Protein AF-A0A2V5PMT6-F1 (afdb_monomer_lite)

Structure (mmCIF, N/CA/C/O backbone):
data_AF-A0A2V5PMT6-F1
#
_entry.id   AF-A0A2V5PMT6-F1
#
loop_
_atom_site.group_PDB
_atom_site.id
_atom_site.type_symbol
_atom_site.label_atom_id
_atom_site.label_alt_id
_atom_site.label_comp_id
_atom_site.label_asym_id
_atom_site.label_entity_id
_atom_site.label_seq_id
_atom_site.pdbx_PDB_ins_code
_atom_site.Cartn_x
_atom_site.Cartn_y
_atom_site.Cartn_z
_atom_site.occupancy
_atom_site.B_iso_or_equiv
_atom_site.auth_seq_id
_atom_site.auth_comp_id
_atom_site.auth_asym_id
_atom_site.auth_atom_id
_atom_site.pdbx_PDB_model_num
ATOM 1 N N . MET A 1 1 ? 20.151 -0.245 22.322 1.00 43.69 1 MET A N 1
ATOM 2 C CA . MET A 1 1 ? 19.954 -0.162 20.865 1.00 43.69 1 MET A CA 1
ATOM 3 C C . MET A 1 1 ? 18.843 -1.142 20.573 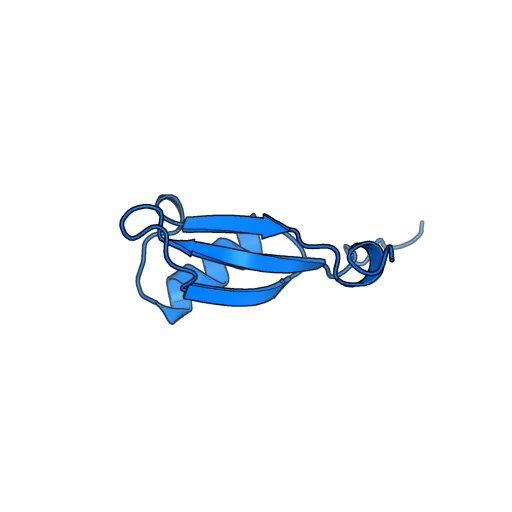1.00 43.69 1 MET A C 1
ATOM 5 O O . MET A 1 1 ? 19.115 -2.312 20.345 1.00 43.69 1 MET A O 1
ATOM 9 N N . GLU A 1 2 ? 17.599 -0.709 20.775 1.00 48.78 2 GLU A N 1
ATOM 10 C CA . GLU A 1 2 ? 16.469 -1.474 20.254 1.00 48.78 2 GLU A CA 1
ATOM 11 C C . GLU A 1 2 ? 16.683 -1.479 18.744 1.00 48.78 2 GLU A C 1
ATOM 13 O O . GLU A 1 2 ? 16.763 -0.421 18.125 1.00 48.78 2 GLU A O 1
ATOM 18 N N . SER A 1 3 ? 16.953 -2.648 18.167 1.00 53.59 3 SER A N 1
ATOM 19 C CA . SER A 1 3 ? 16.864 -2.794 16.724 1.00 53.59 3 SER A CA 1
ATOM 20 C C . SER A 1 3 ? 15.390 -2.592 16.409 1.00 53.59 3 SER A C 1
ATOM 22 O O . SER A 1 3 ? 14.599 -3.518 16.600 1.00 53.59 3 SER A O 1
ATOM 24 N N . GLU A 1 4 ? 15.013 -1.361 16.072 1.00 53.25 4 GLU A N 1
ATOM 25 C CA . GLU A 1 4 ? 13.668 -1.008 15.646 1.00 53.25 4 GLU A CA 1
ATOM 26 C C . GLU A 1 4 ? 13.380 -1.817 14.382 1.00 53.25 4 GLU A C 1
ATOM 28 O O . GLU A 1 4 ? 13.673 -1.404 13.264 1.00 53.25 4 GLU A O 1
ATOM 33 N N . PHE A 1 5 ? 12.856 -3.031 14.558 1.00 58.28 5 PHE A N 1
ATOM 34 C CA . PHE A 1 5 ? 11.998 -3.622 13.553 1.00 58.28 5 PHE A CA 1
ATOM 35 C C . PHE A 1 5 ? 10.898 -2.592 13.354 1.00 58.28 5 PHE A C 1
ATOM 37 O O . PHE A 1 5 ? 10.059 -2.407 14.236 1.00 58.28 5 PHE A O 1
ATOM 44 N N . GLU A 1 6 ? 11.006 -1.846 12.260 1.00 68.94 6 GLU A N 1
ATOM 45 C CA . GLU A 1 6 ? 10.066 -0.810 11.869 1.00 68.94 6 GLU A CA 1
ATOM 46 C C . GLU A 1 6 ? 8.661 -1.401 12.021 1.00 68.94 6 GLU A C 1
ATOM 48 O O . GLU A 1 6 ? 8.339 -2.429 11.415 1.00 68.94 6 GLU A O 1
ATOM 53 N N . LYS A 1 7 ? 7.888 -0.866 12.976 1.00 83.50 7 LYS A N 1
ATOM 54 C CA . LYS A 1 7 ? 6.629 -1.480 13.404 1.00 83.50 7 LYS A CA 1
ATOM 55 C C . LYS A 1 7 ? 5.739 -1.646 12.173 1.00 83.50 7 LYS A C 1
ATOM 57 O O . LYS A 1 7 ? 5.458 -0.660 11.496 1.00 83.50 7 LYS A O 1
ATOM 62 N N . MET A 1 8 ? 5.293 -2.876 11.913 1.00 90.31 8 MET A N 1
ATOM 63 C CA . MET A 1 8 ? 4.345 -3.150 10.835 1.00 90.31 8 MET A CA 1
ATOM 64 C C . MET A 1 8 ? 3.080 -2.316 11.044 1.00 90.31 8 MET A C 1
ATOM 66 O O . MET A 1 8 ? 2.547 -2.227 12.155 1.00 90.31 8 MET A O 1
ATOM 70 N N . LYS A 1 9 ? 2.625 -1.688 9.967 1.00 92.69 9 LYS A N 1
ATOM 71 C CA . LYS A 1 9 ? 1.470 -0.794 9.920 1.00 92.69 9 LYS A CA 1
ATOM 72 C C . LYS A 1 9 ? 0.529 -1.265 8.829 1.00 92.69 9 LYS A C 1
ATOM 74 O O . LYS A 1 9 ? 0.980 -1.743 7.793 1.00 92.69 9 LYS A O 1
ATOM 79 N N . THR A 1 10 ? -0.772 -1.118 9.040 1.00 94.81 10 THR A N 1
ATOM 80 C CA . THR A 1 10 ? -1.750 -1.442 7.998 1.00 94.81 10 THR A CA 1
ATOM 81 C C . THR A 1 10 ? -1.888 -0.258 7.051 1.00 94.81 10 THR A C 1
ATOM 83 O O . THR A 1 10 ? -2.098 0.868 7.495 1.00 94.81 10 THR A O 1
ATOM 86 N N . PHE A 1 11 ? -1.796 -0.513 5.749 1.00 96.56 11 PHE A N 1
ATOM 87 C CA . PHE A 1 11 ? -2.018 0.487 4.711 1.00 96.56 11 PHE A CA 1
ATOM 88 C C . PHE A 1 11 ? -3.166 0.078 3.795 1.00 96.56 11 PHE A C 1
ATOM 90 O O . PHE A 1 11 ? -3.264 -1.087 3.404 1.00 96.56 11 PHE A O 1
ATOM 97 N N . ILE A 1 12 ? -3.986 1.052 3.401 1.00 97.12 12 ILE A N 1
ATOM 98 C CA . ILE A 1 12 ? -4.841 0.956 2.214 1.00 97.12 12 ILE A CA 1
ATOM 99 C C . ILE A 1 12 ? -4.116 1.678 1.079 1.00 97.12 12 ILE A C 1
ATOM 101 O O . ILE A 1 12 ? -3.705 2.829 1.232 1.00 97.12 12 ILE A O 1
ATOM 105 N N . VAL A 1 13 ? -3.947 1.009 -0.060 1.00 97.62 13 VAL A N 1
ATOM 106 C CA . VAL A 1 13 ? -3.374 1.612 -1.265 1.00 97.62 13 VAL A CA 1
ATOM 107 C C . VAL A 1 13 ? -4.480 1.887 -2.269 1.00 97.62 13 VAL A C 1
ATOM 109 O O . VAL A 1 13 ? -5.243 0.986 -2.618 1.00 97.62 13 VAL A O 1
ATOM 112 N N . TYR A 1 14 ? -4.537 3.120 -2.756 1.00 98.19 14 TYR A N 1
ATOM 113 C CA . TYR A 1 14 ? -5.493 3.593 -3.747 1.00 98.19 14 TYR A CA 1
ATOM 114 C C . TYR A 1 14 ? -4.793 3.914 -5.058 1.00 98.19 14 TYR A C 1
ATOM 116 O O . TYR A 1 14 ? -3.687 4.457 -5.060 1.00 98.19 14 TYR A O 1
ATOM 124 N N . ASP A 1 15 ? -5.479 3.649 -6.162 1.00 97.25 15 ASP A N 1
ATOM 125 C CA . ASP A 1 15 ? -5.132 4.221 -7.457 1.00 97.25 15 ASP A CA 1
ATOM 126 C C . ASP A 1 15 ? -5.602 5.682 -7.520 1.00 97.25 15 ASP A C 1
ATOM 128 O O . ASP A 1 15 ? -6.766 6.000 -7.252 1.00 97.25 15 ASP A O 1
ATOM 132 N N . LEU A 1 16 ? -4.685 6.592 -7.849 1.00 95.56 16 LEU A N 1
ATOM 133 C CA . LEU A 1 16 ? -4.974 8.018 -7.944 1.00 95.56 16 LEU A CA 1
ATOM 134 C C . LEU A 1 16 ? -5.896 8.362 -9.113 1.00 95.56 16 LEU A C 1
ATOM 136 O O . LEU A 1 16 ? -6.587 9.381 -9.005 1.00 95.56 16 LEU A O 1
ATOM 140 N N . ASP A 1 17 ? -5.937 7.553 -10.169 1.00 93.31 17 ASP A N 1
ATOM 141 C CA . ASP A 1 17 ? -6.781 7.810 -11.336 1.00 93.31 17 ASP A CA 1
ATOM 142 C C . ASP A 1 17 ? -8.239 7.444 -11.040 1.00 93.31 17 ASP A C 1
ATOM 144 O O . ASP A 1 17 ? -9.139 8.277 -11.174 1.00 93.31 17 ASP A O 1
ATOM 148 N N . SER A 1 18 ? -8.483 6.218 -10.568 1.00 93.00 18 SER A N 1
ATOM 14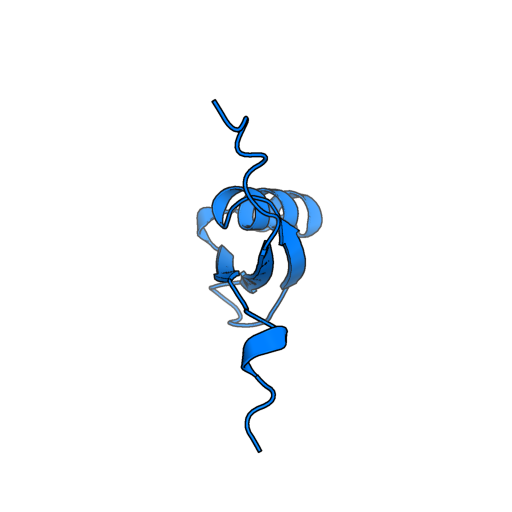9 C CA . SER A 1 18 ? -9.837 5.743 -10.252 1.00 93.00 18 SER A CA 1
ATOM 150 C C . SER A 1 18 ? -10.355 6.169 -8.876 1.00 93.00 18 SER A C 1
ATOM 152 O O . SER A 1 18 ? -11.562 6.109 -8.641 1.00 93.00 18 SER A O 1
ATOM 154 N N . LYS A 1 19 ? -9.471 6.590 -7.961 1.00 91.38 19 LYS A N 1
ATOM 155 C CA . LYS A 1 19 ? -9.768 6.811 -6.530 1.00 91.38 19 LYS A CA 1
ATOM 156 C C . LYS A 1 19 ? -10.302 5.565 -5.813 1.00 91.38 19 LYS A C 1
ATOM 158 O O . LYS A 1 19 ? -10.919 5.683 -4.756 1.00 91.38 19 LYS A O 1
ATOM 163 N N . MET A 1 20 ? -10.058 4.378 -6.367 1.00 95.44 20 MET A N 1
ATOM 164 C CA . MET A 1 20 ? -10.498 3.106 -5.798 1.00 95.44 20 MET A CA 1
ATOM 165 C C . MET A 1 20 ? -9.359 2.425 -5.028 1.00 95.44 20 MET A C 1
ATOM 167 O O . MET A 1 20 ? -8.198 2.532 -5.436 1.00 95.44 20 MET A O 1
ATOM 171 N N . PRO A 1 21 ? -9.660 1.707 -3.929 1.00 96.56 21 PRO A N 1
ATOM 172 C CA . PRO A 1 21 ? -8.664 0.895 -3.246 1.00 96.56 21 PRO A CA 1
ATOM 173 C C . PRO A 1 21 ? -8.258 -0.281 -4.139 1.00 96.56 21 PRO A C 1
ATOM 175 O O . PRO A 1 21 ? -9.108 -0.992 -4.676 1.00 96.56 21 PRO A O 1
ATOM 178 N N . VAL A 1 22 ? -6.953 -0.489 -4.279 1.00 97.00 22 VAL A N 1
ATOM 179 C CA . VAL A 1 22 ? -6.364 -1.554 -5.103 1.00 97.00 22 VAL A CA 1
ATOM 180 C C . VAL A 1 22 ? -5.607 -2.593 -4.277 1.00 97.00 22 VAL A C 1
ATOM 182 O O . VAL A 1 22 ? -5.431 -3.718 -4.735 1.00 97.00 22 VAL A O 1
ATOM 185 N N . ALA A 1 23 ? -5.191 -2.253 -3.052 1.00 96.31 23 ALA A N 1
ATOM 186 C CA . ALA A 1 23 ? -4.585 -3.194 -2.113 1.00 96.31 23 ALA A CA 1
ATOM 187 C C . ALA A 1 23 ? -4.834 -2.780 -0.654 1.00 96.31 23 ALA A C 1
ATOM 189 O O . ALA A 1 23 ? -4.995 -1.598 -0.354 1.00 96.31 23 ALA A O 1
ATOM 190 N N . VAL A 1 24 ? -4.824 -3.754 0.259 1.00 95.50 24 VAL A N 1
ATOM 191 C CA . VAL A 1 24 ? -4.780 -3.521 1.709 1.00 95.50 24 VAL A CA 1
ATOM 192 C C . VAL A 1 24 ? -3.849 -4.539 2.357 1.00 95.50 24 VAL A C 1
ATOM 194 O O . VAL A 1 24 ? -3.844 -5.705 1.958 1.00 95.50 24 VAL A O 1
ATOM 197 N N . GLY A 1 25 ? -3.055 -4.121 3.338 1.00 93.19 25 GLY A N 1
ATOM 198 C CA . GLY A 1 25 ? -2.184 -5.047 4.057 1.00 93.19 25 GLY A CA 1
ATOM 199 C C . GLY A 1 25 ? -1.169 -4.377 4.968 1.00 93.19 25 GLY A C 1
ATOM 200 O O . GLY A 1 25 ? -1.020 -3.156 4.976 1.00 93.19 25 GLY A O 1
ATOM 201 N N . GLU A 1 26 ? -0.472 -5.204 5.741 1.00 94.69 26 GLU A N 1
ATOM 202 C CA . GLU A 1 26 ? 0.588 -4.762 6.642 1.00 94.69 26 GLU A CA 1
ATOM 203 C C . GLU A 1 26 ? 1.901 -4.548 5.889 1.00 94.69 26 GLU A C 1
ATOM 205 O O . GLU A 1 26 ? 2.330 -5.406 5.116 1.00 94.69 26 GLU A O 1
ATOM 210 N N . GLN A 1 27 ? 2.535 -3.399 6.114 1.00 94.94 27 GLN A N 1
ATOM 211 C CA . GLN A 1 27 ? 3.836 -3.038 5.559 1.00 94.94 27 GLN A CA 1
ATOM 212 C C . GLN A 1 27 ? 4.645 -2.209 6.554 1.00 94.94 27 GLN A C 1
ATOM 214 O O . GLN A 1 27 ? 4.106 -1.620 7.492 1.00 94.94 27 GLN A O 1
ATOM 219 N N . VAL A 1 28 ? 5.954 -2.139 6.321 1.00 93.06 28 VAL A N 1
ATOM 220 C CA . VAL A 1 28 ? 6.877 -1.334 7.138 1.00 93.06 28 VAL A CA 1
ATOM 221 C C . VAL A 1 28 ? 6.756 0.167 6.848 1.00 93.06 28 VAL A C 1
ATOM 223 O O . VAL A 1 28 ? 6.956 0.993 7.732 1.00 93.06 28 VAL A O 1
ATOM 226 N N . SER A 1 29 ? 6.362 0.536 5.622 1.00 95.12 29 SER A N 1
ATOM 227 C CA . SER A 1 29 ? 6.224 1.931 5.202 1.00 95.12 29 SER A CA 1
ATOM 228 C C . SER A 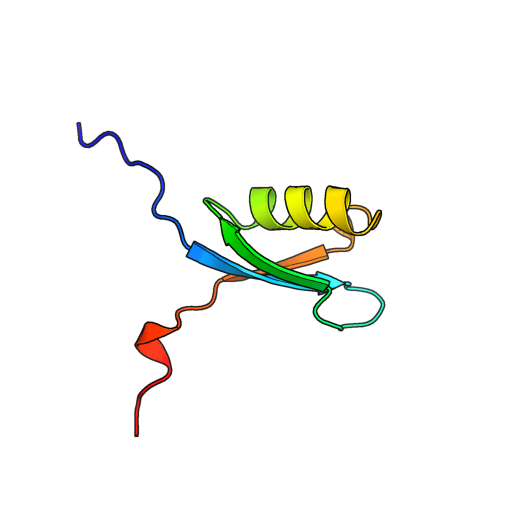1 29 ? 5.213 2.111 4.062 1.00 95.12 29 SER A C 1
ATOM 230 O O . SER A 1 29 ? 4.874 1.169 3.341 1.00 95.12 29 SER A O 1
ATOM 232 N N . ALA A 1 30 ? 4.785 3.360 3.851 1.00 96.19 30 ALA A N 1
ATOM 233 C CA . ALA A 1 30 ? 3.931 3.744 2.728 1.00 96.19 30 ALA A CA 1
ATOM 234 C C . ALA A 1 30 ? 4.611 3.524 1.363 1.00 96.19 30 ALA A C 1
ATOM 236 O O . ALA A 1 30 ? 3.941 3.221 0.378 1.00 96.19 30 ALA A O 1
ATOM 237 N N . GLU A 1 31 ? 5.936 3.681 1.291 1.00 96.94 31 GLU A N 1
ATOM 238 C CA . GLU A 1 31 ? 6.710 3.429 0.072 1.00 96.94 31 GLU A CA 1
ATOM 239 C C . GLU A 1 31 ? 6.676 1.945 -0.288 1.00 96.94 31 GLU A C 1
ATOM 241 O O . GLU A 1 31 ? 6.295 1.591 -1.402 1.00 96.94 31 GLU A O 1
ATOM 246 N N . THR A 1 32 ? 6.954 1.075 0.685 1.00 95.81 32 THR A N 1
ATOM 247 C CA . THR A 1 32 ? 6.891 -0.378 0.493 1.00 95.81 32 THR A CA 1
ATOM 248 C C . THR A 1 32 ? 5.479 -0.830 0.116 1.00 95.81 32 THR A C 1
ATOM 250 O O . THR A 1 32 ? 5.320 -1.665 -0.771 1.00 95.81 32 THR A O 1
ATOM 253 N N . ALA A 1 33 ? 4.439 -0.233 0.710 1.00 96.94 33 ALA A N 1
ATOM 254 C CA . ALA A 1 33 ? 3.052 -0.509 0.340 1.00 96.94 33 ALA A CA 1
ATOM 255 C C . ALA A 1 33 ? 2.741 -0.155 -1.121 1.00 96.94 33 ALA A C 1
ATOM 257 O O . ALA A 1 33 ? 2.140 -0.970 -1.826 1.00 96.94 33 ALA A O 1
ATOM 258 N N . ARG A 1 34 ? 3.186 1.013 -1.606 1.00 97.94 34 ARG A N 1
ATOM 259 C CA . ARG A 1 34 ? 3.030 1.390 -3.022 1.00 97.94 34 ARG A CA 1
ATOM 260 C C . ARG A 1 34 ? 3.815 0.466 -3.944 1.00 97.94 34 ARG A C 1
ATOM 262 O O . ARG A 1 34 ? 3.248 0.021 -4.936 1.00 97.94 34 ARG A O 1
ATOM 269 N N . TYR A 1 35 ? 5.059 0.133 -3.603 1.00 97.25 35 TYR A N 1
ATOM 270 C CA . TYR A 1 35 ? 5.878 -0.809 -4.372 1.00 97.25 35 TYR A CA 1
ATOM 271 C C . TYR A 1 35 ? 5.184 -2.169 -4.519 1.00 97.25 35 TYR A C 1
ATOM 273 O O . TYR A 1 35 ? 4.979 -2.657 -5.631 1.00 97.25 35 TYR A O 1
ATOM 281 N N . CYS A 1 36 ? 4.736 -2.763 -3.409 1.00 96.31 36 CYS A N 1
ATOM 282 C CA . CYS A 1 36 ? 4.041 -4.050 -3.434 1.00 96.31 36 CYS A CA 1
ATOM 283 C C . CYS A 1 36 ? 2.736 -3.991 -4.243 1.00 96.31 36 CYS A C 1
ATOM 285 O O . CYS A 1 36 ? 2.461 -4.900 -5.029 1.00 96.31 36 CYS A O 1
ATOM 287 N N . ALA A 1 37 ? 1.949 -2.923 -4.092 1.00 97.12 37 ALA A N 1
ATOM 288 C CA . ALA A 1 37 ? 0.723 -2.731 -4.863 1.00 97.12 37 ALA A CA 1
ATOM 289 C C . ALA A 1 37 ? 1.002 -2.522 -6.362 1.00 97.12 37 ALA A C 1
ATOM 291 O O . ALA A 1 37 ? 0.277 -3.064 -7.194 1.00 97.12 37 ALA A O 1
ATOM 292 N N . SER A 1 38 ? 2.071 -1.809 -6.716 1.00 97.69 38 SER A N 1
ATOM 293 C CA . SER A 1 38 ? 2.530 -1.629 -8.099 1.00 97.69 38 SER A CA 1
ATOM 294 C C . SER A 1 38 ? 2.877 -2.964 -8.749 1.00 97.69 38 SER A C 1
ATOM 296 O O . SER A 1 38 ? 2.358 -3.289 -9.816 1.00 97.69 38 SER A O 1
ATOM 298 N N . VAL A 1 39 ? 3.651 -3.807 -8.060 1.00 96.81 39 VAL A N 1
ATOM 299 C CA . VAL A 1 39 ? 3.992 -5.155 -8.543 1.00 96.81 39 VAL A CA 1
ATOM 300 C C . VAL A 1 39 ? 2.742 -6.024 -8.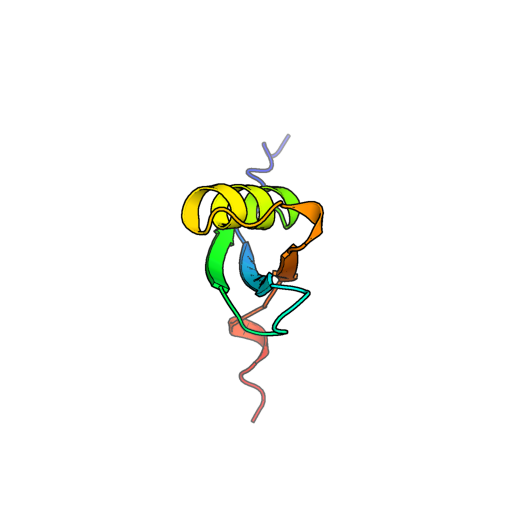732 1.00 96.81 39 VAL A C 1
ATOM 302 O O . VAL A 1 39 ? 2.660 -6.770 -9.705 1.00 96.81 39 VAL A O 1
ATOM 305 N N . ALA A 1 40 ? 1.759 -5.925 -7.833 1.00 95.56 40 ALA A N 1
ATOM 306 C CA . ALA A 1 40 ? 0.539 -6.731 -7.895 1.00 95.56 40 ALA A CA 1
ATOM 307 C C . ALA A 1 40 ? -0.457 -6.270 -8.976 1.00 95.56 40 ALA A C 1
ATOM 309 O O . ALA A 1 40 ? -1.167 -7.096 -9.549 1.00 95.56 40 ALA A O 1
ATOM 310 N N . THR A 1 41 ? -0.533 -4.964 -9.239 1.00 94.81 41 THR A N 1
ATOM 311 C CA . THR A 1 41 ? -1.565 -4.357 -10.102 1.00 94.81 41 THR A CA 1
ATOM 312 C C . THR A 1 41 ? -1.041 -3.927 -11.471 1.00 94.81 41 THR A C 1
ATOM 314 O O . THR A 1 41 ? -1.829 -3.730 -12.393 1.00 94.81 41 THR A O 1
ATOM 317 N N . GLY A 1 42 ? 0.275 -3.767 -11.618 1.00 95.88 42 GLY A N 1
ATOM 318 C CA . GLY A 1 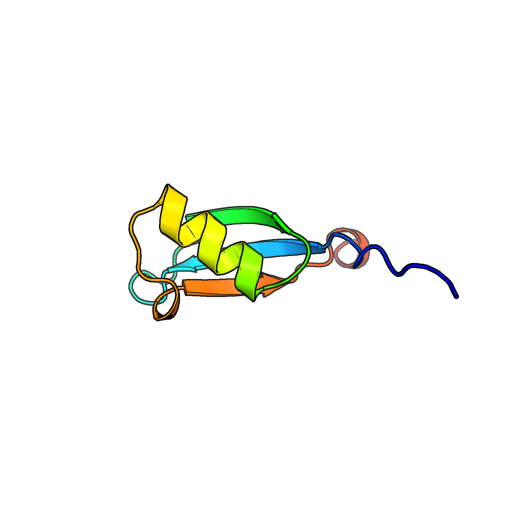42 ? 0.910 -3.162 -12.789 1.00 95.88 42 GLY A CA 1
ATOM 319 C C . GLY A 1 42 ? 0.794 -1.633 -12.849 1.00 95.88 42 GLY A C 1
ATOM 320 O O . GLY A 1 42 ? 1.209 -1.039 -13.843 1.00 95.88 42 GLY A O 1
ATOM 321 N N . ILE A 1 43 ? 0.235 -0.985 -11.820 1.00 95.62 43 ILE A N 1
ATOM 322 C CA . ILE A 1 43 ? 0.114 0.476 -11.741 1.00 95.62 43 ILE A CA 1
ATOM 323 C C . ILE A 1 43 ? 1.436 1.060 -11.253 1.00 95.62 43 ILE A C 1
ATOM 325 O O . ILE A 1 43 ? 1.984 0.613 -10.253 1.00 95.62 43 ILE A O 1
ATOM 329 N N . PHE A 1 44 ? 1.939 2.094 -11.924 1.00 95.81 44 PHE A N 1
ATOM 330 C CA . PHE A 1 44 ? 3.179 2.745 -11.514 1.00 95.81 44 PHE A CA 1
ATOM 331 C C . PHE A 1 44 ? 3.059 3.354 -10.108 1.00 95.81 44 PHE A C 1
ATOM 333 O O . PHE A 1 44 ? 2.072 4.015 -9.800 1.00 95.81 44 PHE A O 1
ATOM 340 N N . GLU A 1 45 ? 4.079 3.187 -9.265 1.00 94.00 45 GLU A N 1
ATOM 341 C CA . GLU A 1 45 ? 4.033 3.575 -7.844 1.00 94.00 45 GLU A CA 1
ATOM 342 C C . GLU A 1 45 ? 3.678 5.041 -7.605 1.00 94.00 45 GLU A C 1
ATOM 344 O O . GLU A 1 45 ? 2.994 5.355 -6.635 1.00 94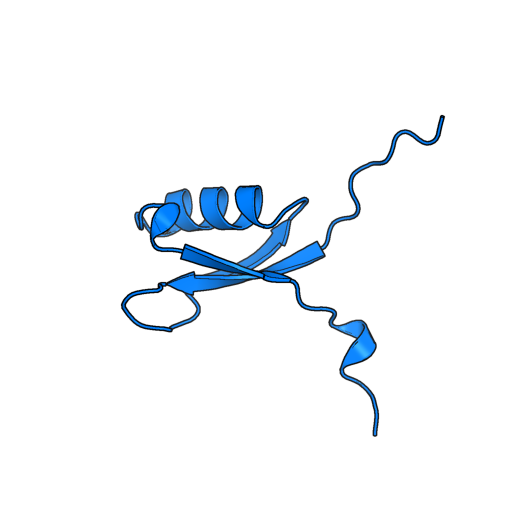.00 45 GLU A O 1
ATOM 349 N N . ALA A 1 46 ? 4.111 5.944 -8.490 1.00 94.94 46 ALA A N 1
ATOM 350 C CA . ALA A 1 46 ? 3.794 7.367 -8.378 1.00 94.94 46 ALA A CA 1
ATOM 351 C C . ALA A 1 46 ? 2.299 7.675 -8.592 1.00 94.94 46 ALA A C 1
ATOM 353 O O . ALA A 1 46 ? 1.836 8.738 -8.182 1.00 94.94 46 ALA A O 1
ATOM 354 N N . ASN A 1 47 ? 1.547 6.745 -9.190 1.00 96.88 47 ASN A N 1
ATOM 355 C CA . ASN A 1 47 ? 0.095 6.827 -9.355 1.00 96.88 47 ASN A CA 1
ATOM 356 C C . ASN A 1 47 ? -0.662 6.160 -8.197 1.00 96.88 47 ASN A C 1
ATOM 358 O O . ASN A 1 47 ? -1.885 6.066 -8.237 1.00 96.88 47 ASN A O 1
ATOM 362 N N . LEU A 1 48 ? 0.041 5.699 -7.161 1.00 97.75 48 LEU A N 1
ATOM 363 C CA . LEU A 1 48 ? -0.561 5.075 -5.992 1.00 97.75 48 LEU A CA 1
ATOM 364 C C . LEU A 1 48 ? -0.461 5.995 -4.774 1.00 97.75 48 LEU A C 1
ATOM 366 O O . LEU A 1 48 ? 0.548 6.662 -4.543 1.00 97.75 48 LEU A O 1
ATOM 370 N N . LEU A 1 49 ? -1.501 5.993 -3.947 1.00 97.88 49 LEU A N 1
ATOM 371 C CA . LEU A 1 49 ? -1.510 6.621 -2.627 1.00 97.88 49 LEU A CA 1
ATOM 372 C C . LEU A 1 49 ? -1.616 5.526 -1.573 1.00 97.88 49 LEU A C 1
ATOM 374 O O . LEU A 1 49 ? -2.554 4.745 -1.619 1.00 97.88 49 LEU A O 1
ATOM 378 N N . ALA A 1 50 ? -0.695 5.489 -0.613 1.00 97.56 50 ALA A N 1
ATOM 379 C CA . ALA A 1 50 ? -0.779 4.589 0.533 1.00 97.56 50 ALA A CA 1
ATOM 380 C C . ALA A 1 50 ? -1.177 5.388 1.778 1.00 97.56 50 ALA A C 1
ATOM 382 O O . ALA A 1 50 ? -0.456 6.300 2.187 1.00 97.56 50 ALA A O 1
ATOM 383 N N . GLU A 1 51 ? -2.321 5.045 2.355 1.00 96.38 51 GLU A N 1
ATOM 384 C CA . GLU A 1 51 ? -2.868 5.621 3.581 1.00 96.38 51 GLU A CA 1
ATOM 385 C C . GLU A 1 51 ? -2.633 4.647 4.735 1.00 96.38 51 GLU A C 1
ATOM 387 O O . GLU A 1 51 ? -3.090 3.507 4.684 1.00 96.38 51 GLU A O 1
ATOM 392 N N . GLU A 1 52 ? -1.907 5.083 5.765 1.00 95.56 52 GLU A N 1
ATOM 393 C CA . GLU A 1 52 ? -1.761 4.322 7.008 1.00 95.56 52 GLU A CA 1
ATOM 394 C C . GLU A 1 52 ? -3.074 4.379 7.790 1.00 95.56 52 GLU A C 1
ATOM 396 O O . GLU A 1 52 ? -3.569 5.468 8.087 1.00 95.56 52 GLU A O 1
ATOM 401 N N . ILE A 1 53 ? -3.614 3.219 8.159 1.00 92.00 53 ILE A N 1
ATOM 402 C CA . ILE A 1 53 ? -4.810 3.121 8.992 1.00 92.00 53 ILE A CA 1
ATOM 403 C C . ILE A 1 53 ? -4.491 2.448 10.324 1.00 92.00 53 ILE A C 1
ATOM 405 O O . ILE A 1 53 ? -3.782 1.445 10.403 1.00 92.00 53 ILE A O 1
ATOM 409 N N . ASP A 1 54 ? -5.060 3.007 11.386 1.00 85.94 54 ASP A N 1
ATOM 410 C CA . ASP A 1 54 ? -5.011 2.449 12.731 1.00 85.94 54 ASP A CA 1
ATOM 411 C C . ASP A 1 54 ? -6.364 1.793 13.032 1.00 85.94 54 ASP A C 1
ATOM 413 O O . ASP A 1 54 ? -7.346 2.473 13.340 1.00 85.94 54 ASP A O 1
ATOM 417 N N . LEU A 1 55 ? -6.423 0.468 12.881 1.00 73.19 55 LEU A N 1
ATOM 418 C CA . LEU A 1 55 ? -7.634 -0.325 13.118 1.00 73.19 55 LEU A CA 1
ATOM 419 C C . LEU A 1 55 ? -8.084 -0.270 14.588 1.00 73.19 55 LEU A C 1
ATOM 421 O O . LEU A 1 55 ? -9.276 -0.391 14.864 1.00 73.19 55 LEU A O 1
ATOM 425 N N . GLU A 1 56 ? -7.160 -0.052 15.528 1.00 72.44 56 GLU A N 1
ATOM 426 C CA . GLU A 1 56 ? -7.461 -0.042 16.964 1.00 72.44 56 GLU A CA 1
ATOM 427 C C . GLU A 1 56 ? -8.112 1.275 17.405 1.00 72.44 56 GLU A C 1
ATOM 429 O O . GLU A 1 56 ? -8.954 1.281 18.304 1.00 72.44 56 GLU A O 1
ATOM 434 N N . LYS A 1 57 ? -7.793 2.397 16.747 1.00 64.56 57 LYS A N 1
ATOM 435 C CA . LYS A 1 57 ? -8.372 3.712 17.079 1.00 64.56 57 LYS A CA 1
ATOM 436 C C . LYS A 1 57 ? -9.791 3.945 16.561 1.00 64.56 57 LYS A C 1
ATOM 438 O O . LYS A 1 57 ? -10.432 4.898 17.001 1.00 64.56 57 LYS A O 1
ATOM 443 N N . GLN A 1 58 ? -10.304 3.118 15.651 1.00 59.25 58 GLN A N 1
ATOM 444 C CA . GLN A 1 58 ? -11.622 3.355 15.045 1.00 59.25 58 GLN A CA 1
ATOM 445 C C . GLN A 1 58 ? -12.811 2.892 15.907 1.00 59.25 58 GLN A C 1
ATOM 447 O O . GLN A 1 58 ? -13.953 3.195 15.569 1.00 59.25 58 GLN A O 1
ATOM 452 N N . ILE A 1 59 ? -12.582 2.233 17.051 1.00 58.41 59 ILE A N 1
ATOM 453 C CA . ILE A 1 59 ? -13.648 1.876 18.001 1.00 58.41 59 ILE A CA 1
ATOM 454 C C . ILE A 1 59 ? -13.758 2.967 19.075 1.00 58.41 59 ILE A C 1
ATOM 456 O O . ILE A 1 59 ? -13.330 2.788 20.212 1.00 58.41 59 ILE A O 1
ATOM 460 N N . THR A 1 60 ? -14.332 4.116 18.724 1.00 57.06 60 THR A N 1
ATOM 461 C CA . THR A 1 60 ? -14.844 5.058 19.733 1.00 57.06 60 THR A CA 1
ATOM 462 C C . THR A 1 60 ? -16.352 5.157 19.529 1.00 57.06 60 THR A C 1
ATOM 464 O O . THR A 1 60 ? -16.791 5.659 18.497 1.00 57.06 60 THR A O 1
ATOM 467 N N . TYR A 1 61 ? -17.116 4.570 20.457 1.00 57.72 61 TYR A N 1
ATOM 468 C CA . TYR A 1 61 ? -18.585 4.580 20.463 1.00 57.72 61 TYR A CA 1
ATOM 469 C C . TYR A 1 61 ? -19.145 5.956 20.827 1.00 57.72 61 TYR A C 1
ATOM 471 O O . TYR A 1 61 ? -18.530 6.625 21.691 1.00 57.72 61 TYR A O 1
#

pLDDT: mean 87.51, std 15.46, range [43.69, 98.19]

Sequence (61 aa):
MESEFEKMKTFIVYDLDSKMPVAVGEQVSAETARYCASVATGIFEANLLAEEIDLEKQITY

Secondary structure (DSSP, 8-state):
--------EEEEEEETTT--EEEEEEES-HHHHHHHHHHHH---GGGEEEEEE-TTTT---

Radius of gyration: 13.03 Å; chains: 1; bounding box: 38×15×34 Å

Foldseek 3Di:
DPPPPQDWFWKFKAQQVVRDTQDIDTDSDQQVVLVVSCVVPVDDSVRMGIDTDDPVVPPDD